Protein AF-B9G1Q5-F1 (afdb_monomer)

Foldseek 3Di:
DKWKADDDDAPVNLVVVVVVVVVVVVVVPPDDDDDDDDDPPVVVVVVVVVVVPPDQCCVVVVVVVVDDDDPVVCVVVDDDDDDGDDDDHGRDGDAQFDDPDDDDDADAAGKIKMKAADPVCLVLQDFDPDPVGNRGGPADPVDGPCVVRVSNPPGDIDIDMHHHDPPDPPDD

Nearest PDB structures (foldseek):
  6f4o-assembly1_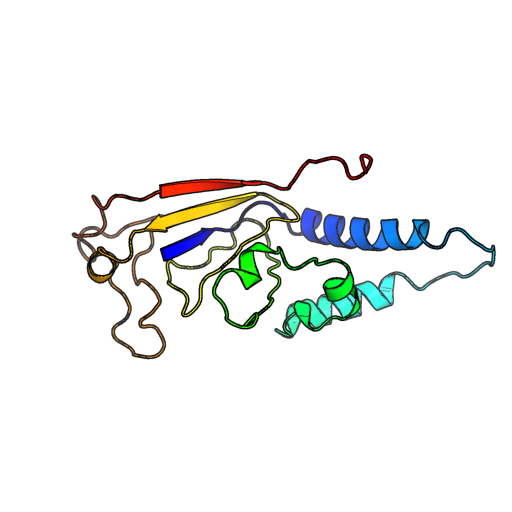A  TM=9.632E-01  e=3.403E-08  Homo sapiens
  7uq3-assembly1_A  TM=9.582E-01  e=1.144E-07  Homo sapiens
  7dyt-assembly1_A  TM=9.587E-01  e=1.220E-07  Homo sapiens
  7dyx-assembly1_A  TM=9.585E-01  e=1.477E-07  Homo sapiens
  6f4s-assembly1_A  TM=9.346E-01  e=1.073E-07  Homo sapiens

pLDDT: mean 70.85, std 20.3, range [29.45, 94.75]

Mean predicted aligned error: 13.71 Å

Organism: Oryza sativa subsp. japonica (NCBI:txid39947)

InterPro domains:
  IPR003347 JmjC domain [PS51184] (58-172)
  IPR041667 Cupin-like domain 8 [PF13621] (58-156)

Secondary structure (DSSP, 8-state):
-EEEE-----HHHHHHHHHHHHHHHHHH--S--------HHHHHHHHHHHHHTT--GGGSHHHHHT-PPPGGGGTTSS-----------TT-EEPSB--SS------SSSEEEEEE--GGGGGGG-B-SSGGGTTBB---SSS--TTT-TTTTT---EEEEEEP----S---

Radius of gyration: 20.05 Å; Cα contacts (8 Å, |Δi|>4): 187; chains: 1; bounding box: 54×40×52 Å

Sequence (172 aa):
MGLIMGGDLLRAELEEAIARVVADRSRGCGGGGGDGAGENGADVEKWMEGLTRKRDLADIKELREDIMVPEYCNAGGGELQKLNAWFGPEGTVTPLHHDLYHNLFAQVLGRKYFRLYSASISNDLYPHRETMLSNISQVDLDNINVNEFPRTGDVEFMDGILEEDVRNPRKT

Solvent-accessible surface area (backbone atoms only — not comparable to full-atom values): 10753 Å² total; per-residue (Å²): 78,48,28,54,32,44,33,46,25,46,68,67,47,48,54,45,48,53,48,48,60,54,51,54,53,67,60,71,68,78,80,79,91,75,95,77,91,84,70,74,64,64,53,54,53,53,51,52,51,44,69,72,64,74,56,62,54,44,71,39,64,78,57,40,74,77,55,80,84,63,72,72,67,53,73,76,80,55,77,88,85,82,72,79,66,87,85,64,42,53,75,39,72,45,74,42,32,52,75,97,63,93,84,84,87,80,49,79,71,33,34,30,40,33,47,31,38,58,70,90,49,47,81,43,43,45,43,39,87,51,80,95,40,42,49,30,37,70,61,48,85,92,65,66,53,54,90,82,43,64,62,46,81,82,59,78,68,48,71,51,74,44,53,43,75,80,74,70,92,85,78,131

Structure (mmCIF, N/CA/C/O backbone):
data_AF-B9G1Q5-F1
#
_entry.id   AF-B9G1Q5-F1
#
loop_
_atom_site.group_PDB
_atom_site.id
_atom_site.type_symbol
_atom_site.label_atom_id
_atom_site.label_alt_id
_atom_site.label_comp_id
_atom_site.label_asym_id
_atom_site.label_entity_id
_atom_site.label_seq_id
_atom_site.pdbx_PDB_ins_code
_atom_site.Cartn_x
_atom_site.Cartn_y
_atom_site.Cartn_z
_atom_site.occupancy
_atom_site.B_iso_or_equiv
_atom_site.auth_seq_id
_atom_site.auth_comp_id
_atom_site.auth_asym_id
_atom_site.auth_atom_id
_atom_site.pdbx_PDB_model_num
ATOM 1 N N . MET A 1 1 ? -6.338 7.285 1.533 1.00 36.12 1 MET A N 1
ATOM 2 C CA . MET A 1 1 ? -5.293 6.718 2.414 1.00 36.12 1 MET A CA 1
ATOM 3 C C . MET A 1 1 ? -5.215 5.229 2.120 1.00 36.12 1 MET A C 1
ATOM 5 O O . MET A 1 1 ? -6.216 4.700 1.649 1.00 36.12 1 MET A O 1
ATOM 9 N N . GLY A 1 2 ? -4.072 4.564 2.304 1.00 31.33 2 GLY A N 1
ATOM 10 C CA . GLY A 1 2 ? -3.901 3.216 1.759 1.00 31.33 2 GLY A CA 1
ATOM 11 C C . GLY A 1 2 ? -2.990 2.275 2.530 1.00 31.33 2 GLY A C 1
ATOM 12 O O . GLY A 1 2 ? -1.873 2.636 2.867 1.00 31.33 2 GLY A O 1
ATOM 13 N N . LEU A 1 3 ? -3.479 1.055 2.748 1.00 36.25 3 LEU A N 1
ATOM 14 C CA . LEU A 1 3 ? -2.719 -0.145 3.098 1.00 36.25 3 LEU A CA 1
ATOM 15 C C . LEU A 1 3 ? -1.925 -0.630 1.878 1.00 36.25 3 LEU A C 1
ATOM 17 O O . LEU A 1 3 ? -2.470 -0.639 0.777 1.00 36.25 3 LEU A O 1
ATOM 21 N N . ILE A 1 4 ? -0.700 -1.116 2.086 1.00 39.34 4 ILE A N 1
ATOM 22 C CA . ILE A 1 4 ? 0.171 -1.702 1.054 1.00 39.34 4 ILE A CA 1
ATOM 23 C C . ILE A 1 4 ? 0.450 -3.184 1.423 1.00 39.34 4 ILE A C 1
ATOM 25 O O . ILE A 1 4 ? 1.434 -3.471 2.100 1.00 39.34 4 ILE A O 1
ATOM 29 N N . MET A 1 5 ? -0.366 -4.166 1.004 1.00 33.84 5 MET A N 1
ATOM 30 C CA . MET A 1 5 ? -0.164 -5.600 1.358 1.00 33.84 5 MET A CA 1
ATOM 31 C C . MET A 1 5 ? 0.569 -6.399 0.286 1.00 33.84 5 MET A C 1
ATOM 33 O O . MET A 1 5 ? 0.146 -6.466 -0.859 1.00 33.84 5 MET A O 1
ATOM 37 N N . GLY A 1 6 ? 1.705 -6.989 0.671 1.00 30.42 6 GLY A N 1
ATOM 38 C CA . GLY A 1 6 ? 2.627 -7.803 -0.139 1.00 30.42 6 GLY A CA 1
ATOM 39 C C . GLY A 1 6 ? 1.981 -9.000 -0.772 1.00 30.42 6 GLY A C 1
ATOM 40 O O . GLY A 1 6 ? 1.489 -9.831 -0.029 1.00 30.42 6 GLY A O 1
ATOM 41 N N . GLY A 1 7 ? 2.115 -9.165 -2.076 1.00 29.45 7 GLY A N 1
ATOM 42 C CA . GLY A 1 7 ? 2.152 -10.496 -2.666 1.00 29.45 7 GLY A CA 1
ATOM 43 C C . GLY A 1 7 ? 3.009 -10.474 -3.935 1.00 29.45 7 GLY A C 1
ATOM 44 O O . GLY A 1 7 ? 3.737 -9.514 -4.194 1.00 29.45 7 GLY A O 1
ATOM 45 N N . ASP A 1 8 ? 2.857 -11.512 -4.739 1.00 33.19 8 ASP A N 1
ATOM 46 C CA . ASP A 1 8 ? 3.828 -12.601 -4.883 1.00 33.19 8 ASP A CA 1
ATOM 47 C C . ASP A 1 8 ? 5.236 -12.243 -5.375 1.00 33.19 8 ASP A C 1
ATOM 49 O O . ASP A 1 8 ? 5.428 -11.928 -6.535 1.00 33.19 8 ASP A O 1
ATOM 53 N N . LEU A 1 9 ? 6.247 -12.434 -4.533 1.00 35.22 9 LEU A N 1
ATOM 54 C CA . LEU A 1 9 ? 7.534 -12.957 -4.989 1.00 35.22 9 LEU A CA 1
ATOM 55 C C . LEU A 1 9 ? 8.032 -13.886 -3.878 1.00 35.22 9 LEU A C 1
ATOM 57 O O . LEU A 1 9 ? 8.504 -13.429 -2.843 1.00 35.22 9 LEU A O 1
ATOM 61 N N . LEU A 1 10 ? 7.913 -15.201 -4.030 1.00 40.81 10 LEU A N 1
ATOM 62 C CA . LEU A 1 10 ? 8.662 -16.172 -3.234 1.00 40.81 10 LEU A CA 1
ATOM 63 C C . LEU A 1 10 ? 10.146 -15.779 -3.248 1.00 40.81 10 LEU A C 1
ATOM 65 O O . LEU A 1 10 ? 10.639 -15.201 -4.210 1.00 40.81 10 LEU A O 1
ATOM 69 N N . ARG A 1 11 ? 10.921 -16.128 -2.217 1.00 44.19 11 ARG A N 1
ATOM 70 C CA . ARG A 1 11 ? 12.378 -15.870 -2.213 1.00 44.19 11 ARG A CA 1
ATOM 71 C C . ARG A 1 11 ? 13.072 -16.408 -3.477 1.00 44.19 11 ARG A C 1
ATOM 73 O O . ARG A 1 11 ? 13.977 -15.766 -3.991 1.00 44.19 11 ARG A O 1
ATOM 80 N N . ALA A 1 12 ? 12.585 -17.537 -3.994 1.00 41.91 12 ALA A N 1
ATOM 81 C CA . ALA A 1 12 ? 13.006 -18.103 -5.271 1.00 41.91 12 ALA A CA 1
ATOM 82 C C . ALA A 1 12 ? 12.587 -17.243 -6.475 1.00 41.91 12 ALA A C 1
ATOM 84 O O . ALA A 1 12 ? 13.364 -17.112 -7.407 1.00 41.91 12 ALA A O 1
ATOM 85 N N . GLU A 1 13 ? 11.409 -16.621 -6.444 1.00 45.44 13 GLU A N 1
ATOM 86 C CA . GLU A 1 13 ? 10.941 -15.710 -7.491 1.00 45.44 13 GLU A CA 1
ATOM 87 C C . GLU A 1 13 ? 11.665 -14.359 -7.426 1.00 45.44 13 GLU A C 1
ATOM 89 O O . GLU A 1 13 ? 11.917 -13.776 -8.467 1.00 45.44 13 GLU A O 1
ATOM 94 N N . LEU A 1 14 ? 12.059 -13.864 -6.244 1.00 48.09 14 LEU A N 1
ATOM 95 C CA . LEU A 1 14 ? 12.927 -12.686 -6.099 1.00 48.09 14 LEU A CA 1
ATOM 96 C C . LEU A 1 14 ? 14.332 -12.970 -6.648 1.00 48.09 14 LEU A C 1
ATOM 98 O O . LEU A 1 14 ? 14.887 -12.156 -7.380 1.00 48.09 14 LEU A O 1
ATOM 102 N N . GLU A 1 15 ? 14.906 -14.127 -6.318 1.00 52.50 15 GLU A N 1
ATOM 103 C CA . GLU A 1 15 ? 16.180 -14.572 -6.889 1.00 52.50 15 GLU A CA 1
ATOM 104 C C . GLU A 1 15 ? 16.059 -14.802 -8.406 1.00 52.50 15 GLU A C 1
ATOM 106 O O . GLU A 1 15 ? 16.955 -14.414 -9.151 1.00 52.50 15 GLU A O 1
ATOM 111 N N . GLU A 1 16 ? 14.937 -15.347 -8.888 1.00 54.66 16 GLU A N 1
ATOM 112 C CA . GLU A 1 16 ? 14.648 -15.530 -10.314 1.00 54.66 16 GLU A CA 1
ATOM 113 C C . GLU A 1 16 ? 14.418 -14.194 -11.029 1.00 54.66 16 GLU A C 1
ATOM 115 O O . GLU A 1 16 ? 14.898 -14.001 -12.140 1.00 54.66 16 GLU A O 1
ATOM 120 N N . ALA A 1 17 ? 13.735 -13.247 -10.398 1.00 53.53 17 ALA A N 1
ATOM 121 C CA . ALA A 1 17 ? 13.523 -11.890 -10.876 1.00 53.53 17 ALA A CA 1
ATOM 122 C C . ALA A 1 17 ? 14.847 -11.149 -11.039 1.00 53.53 17 ALA A C 1
ATOM 124 O O . ALA A 1 17 ? 15.131 -10.602 -12.105 1.00 53.53 17 ALA A O 1
ATOM 125 N N . ILE A 1 18 ? 15.686 -11.193 -10.001 1.00 58.28 18 ILE A N 1
ATOM 126 C CA . ILE A 1 18 ? 17.048 -10.660 -10.038 1.00 58.28 18 ILE A CA 1
ATOM 127 C C . ILE A 1 18 ? 17.838 -11.368 -11.146 1.00 58.28 18 ILE A C 1
ATOM 129 O O . ILE A 1 18 ? 18.454 -10.700 -11.973 1.00 58.28 18 ILE A O 1
ATOM 133 N N . ALA A 1 19 ? 17.769 -12.699 -11.237 1.00 62.91 19 ALA A N 1
ATOM 134 C CA . ALA A 1 19 ? 18.445 -13.460 -12.284 1.00 62.91 19 ALA A CA 1
ATOM 135 C C . ALA A 1 19 ? 17.949 -13.109 -13.699 1.00 62.91 19 ALA A C 1
ATOM 137 O O . ALA A 1 19 ? 18.758 -13.053 -14.622 1.00 62.91 19 ALA A O 1
ATOM 138 N N . ARG A 1 20 ? 16.653 -12.832 -13.887 1.00 59.34 20 ARG A N 1
ATOM 139 C CA . ARG A 1 20 ? 16.057 -12.404 -15.164 1.00 59.34 20 ARG A CA 1
ATOM 140 C C . ARG A 1 20 ? 16.537 -11.009 -15.561 1.00 59.34 20 ARG A C 1
ATOM 142 O O . ARG A 1 20 ? 16.987 -10.837 -16.691 1.00 59.34 20 ARG A O 1
ATOM 149 N N . VAL A 1 21 ? 16.530 -10.052 -14.630 1.00 57.44 21 VAL A N 1
ATOM 150 C CA . VAL A 1 21 ? 17.069 -8.697 -14.848 1.00 57.44 21 VAL A CA 1
ATOM 151 C C . VAL A 1 21 ? 18.561 -8.753 -15.200 1.00 57.44 21 VAL A C 1
ATOM 153 O O . VAL A 1 21 ? 19.011 -8.084 -16.130 1.00 57.44 21 VAL A O 1
ATOM 156 N N . VAL A 1 22 ? 19.335 -9.595 -14.508 1.00 60.75 22 VAL A N 1
ATOM 157 C CA . VAL A 1 22 ? 20.763 -9.806 -14.794 1.00 60.75 22 VAL A CA 1
ATOM 158 C C . VAL A 1 22 ? 20.976 -10.482 -16.159 1.00 60.75 22 VAL A C 1
ATOM 160 O O . VAL A 1 22 ? 21.851 -10.065 -16.916 1.00 60.75 22 VAL A O 1
ATOM 163 N N . ALA A 1 23 ? 20.169 -11.484 -16.522 1.00 57.12 23 ALA A N 1
ATOM 164 C CA . ALA A 1 23 ? 20.302 -12.218 -17.784 1.00 57.12 23 ALA A CA 1
ATOM 165 C C . ALA A 1 23 ? 19.931 -11.385 -19.025 1.00 57.12 23 ALA A C 1
ATOM 167 O O . ALA A 1 23 ? 20.554 -11.542 -20.079 1.00 57.12 23 ALA A O 1
ATOM 168 N N . ASP A 1 24 ? 18.950 -10.485 -18.923 1.00 54.69 24 ASP A N 1
ATOM 169 C CA . ASP A 1 24 ? 18.600 -9.583 -20.025 1.00 54.69 24 ASP A CA 1
ATOM 170 C C . ASP A 1 24 ? 19.697 -8.530 -20.280 1.00 54.69 24 ASP A C 1
ATOM 172 O O . ASP A 1 24 ? 19.945 -8.178 -21.437 1.00 54.69 24 ASP A O 1
ATOM 176 N N . ARG A 1 25 ? 20.479 -8.141 -19.257 1.00 53.62 25 ARG A N 1
ATOM 177 C CA . ARG A 1 25 ? 21.701 -7.326 -19.443 1.00 53.62 25 ARG A CA 1
ATOM 178 C C . ARG A 1 25 ? 22.772 -8.052 -20.252 1.00 53.62 25 ARG A C 1
ATOM 180 O O . ARG A 1 25 ? 23.408 -7.443 -21.110 1.00 53.62 25 ARG A O 1
ATOM 187 N N . SER A 1 26 ? 22.937 -9.359 -20.043 1.00 52.34 26 SER A N 1
ATOM 188 C CA . SER A 1 26 ? 23.895 -10.177 -20.804 1.00 52.34 26 SER A CA 1
ATOM 189 C C . SER A 1 26 ? 23.534 -10.277 -22.292 1.00 52.34 26 SER A C 1
ATOM 191 O O . SER A 1 26 ? 24.400 -10.531 -23.125 1.00 52.34 26 SER A O 1
ATOM 193 N N . ARG A 1 27 ? 22.256 -10.077 -22.640 1.00 52.09 27 ARG A N 1
ATOM 194 C CA . ARG A 1 27 ? 21.752 -10.109 -24.022 1.00 52.09 27 ARG A CA 1
ATOM 195 C C . ARG A 1 27 ? 21.746 -8.735 -24.698 1.00 52.09 27 ARG A C 1
ATOM 197 O O . ARG A 1 27 ? 21.864 -8.678 -25.919 1.00 52.09 27 ARG A O 1
ATOM 204 N N . GLY A 1 28 ? 21.643 -7.647 -23.931 1.00 43.78 28 GLY A N 1
ATOM 205 C CA . GLY A 1 28 ? 21.702 -6.267 -24.435 1.00 43.78 28 GLY A CA 1
ATOM 206 C C . GLY A 1 28 ? 23.090 -5.830 -24.924 1.00 43.78 28 GLY A C 1
ATOM 207 O O . GLY A 1 28 ? 23.190 -4.981 -25.805 1.00 43.78 28 GLY A O 1
ATOM 208 N N . CYS A 1 29 ? 24.161 -6.463 -24.437 1.00 44.44 29 CYS A N 1
ATOM 209 C CA . CYS A 1 29 ? 25.540 -6.236 -24.889 1.00 44.44 29 CYS A CA 1
ATOM 210 C C . CYS A 1 29 ? 25.975 -7.261 -25.956 1.00 44.44 29 CYS A C 1
ATOM 212 O O . CYS A 1 29 ? 27.025 -7.890 -25.861 1.00 44.44 29 CYS A O 1
ATOM 214 N N . GLY A 1 30 ? 25.156 -7.462 -26.990 1.00 41.03 30 GLY A N 1
ATOM 215 C CA . GLY A 1 30 ? 25.465 -8.346 -28.118 1.00 41.03 30 GLY A CA 1
ATOM 216 C C . GLY A 1 30 ? 26.276 -7.655 -29.213 1.00 41.03 30 GLY A C 1
ATOM 217 O O . GLY A 1 30 ? 25.766 -7.437 -30.309 1.00 41.03 30 GLY A O 1
ATOM 218 N N . GLY A 1 31 ? 27.535 -7.319 -28.931 1.00 40.53 31 GLY A N 1
ATOM 219 C CA . GLY A 1 31 ? 28.439 -6.723 -29.914 1.00 40.53 31 GLY A CA 1
ATOM 220 C C . GLY A 1 31 ? 29.914 -6.896 -29.569 1.00 40.53 31 GLY A C 1
ATOM 221 O O . GLY A 1 31 ? 30.572 -5.924 -29.221 1.00 40.53 31 GLY A O 1
ATOM 222 N N . GLY A 1 32 ? 30.438 -8.117 -29.711 1.00 36.50 32 GLY A N 1
ATOM 223 C CA . GLY A 1 32 ? 31.883 -8.384 -29.721 1.00 36.50 32 GLY A CA 1
ATOM 224 C C . GLY A 1 32 ? 32.289 -9.552 -28.828 1.00 36.50 32 GLY A C 1
ATOM 225 O O . GLY A 1 32 ? 32.149 -9.484 -27.615 1.00 36.50 32 GLY A O 1
ATOM 226 N N . GLY A 1 33 ? 32.775 -10.633 -29.443 1.00 43.25 33 GLY A N 1
ATOM 227 C CA . GLY A 1 33 ? 33.230 -11.830 -28.741 1.00 43.25 33 GLY A CA 1
ATOM 228 C C . GLY A 1 33 ? 34.502 -11.614 -27.919 1.00 43.25 33 GLY A C 1
ATOM 229 O O . GLY A 1 33 ? 35.371 -10.826 -28.286 1.00 43.25 33 GLY A O 1
ATOM 230 N N . GLY A 1 34 ? 34.611 -12.377 -26.835 1.00 35.81 34 GLY A N 1
ATOM 231 C CA . GLY A 1 34 ? 35.814 -12.497 -26.022 1.00 35.81 34 GLY A CA 1
ATOM 232 C C . GLY A 1 34 ? 35.548 -13.370 -24.801 1.00 35.81 34 GLY A C 1
ATOM 233 O O . GLY A 1 34 ? 34.654 -13.077 -24.014 1.00 35.81 34 GLY A O 1
ATOM 234 N N . ASP A 1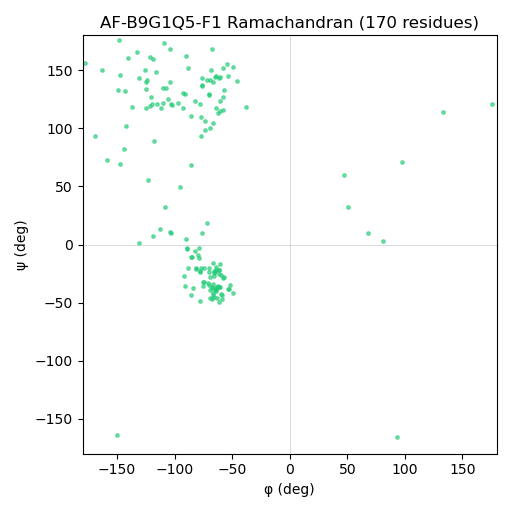 35 ? 36.303 -14.459 -24.689 1.00 44.75 35 ASP A N 1
ATOM 235 C CA . ASP A 1 35 ? 36.269 -15.417 -23.587 1.00 44.75 35 ASP A CA 1
ATOM 236 C C . ASP A 1 35 ? 36.533 -14.738 -22.232 1.00 44.75 35 ASP A C 1
ATOM 238 O O . ASP A 1 35 ? 37.500 -13.991 -22.082 1.00 44.75 35 ASP A O 1
ATOM 242 N N . GLY A 1 36 ? 35.711 -15.031 -21.223 1.00 36.75 36 GLY A N 1
ATOM 243 C CA . GLY A 1 36 ? 35.884 -14.476 -19.881 1.00 36.75 36 GLY A CA 1
ATOM 244 C C . GLY A 1 36 ? 34.984 -15.154 -18.859 1.00 36.75 36 GLY A C 1
ATOM 245 O O . GLY A 1 36 ? 33.823 -14.800 -18.687 1.00 36.75 36 GLY A O 1
ATOM 246 N N . ALA A 1 37 ? 35.524 -16.173 -18.199 1.00 44.06 37 ALA A N 1
ATOM 247 C CA . ALA A 1 37 ? 34.896 -16.843 -17.076 1.00 44.06 37 ALA A CA 1
ATOM 248 C C . ALA A 1 37 ? 34.865 -15.927 -15.838 1.00 44.06 37 ALA A C 1
ATOM 250 O O . ALA A 1 37 ? 35.910 -15.454 -15.403 1.00 44.06 37 ALA A O 1
ATOM 251 N N . GLY A 1 38 ? 33.683 -15.788 -15.227 1.00 45.16 38 GLY A N 1
ATOM 252 C CA . GLY A 1 38 ? 33.536 -15.494 -13.798 1.00 45.16 38 GLY A CA 1
ATOM 253 C C . GLY A 1 38 ? 33.303 -14.035 -13.395 1.00 45.16 38 GLY A C 1
ATOM 254 O O . GLY A 1 38 ? 34.151 -13.467 -12.725 1.00 45.16 38 GLY A O 1
ATOM 255 N N . GLU A 1 39 ? 32.119 -13.476 -13.674 1.00 43.22 39 GLU A N 1
ATOM 256 C CA . GLU A 1 39 ? 31.676 -12.200 -13.062 1.00 43.22 39 GLU A CA 1
ATOM 257 C C . GLU A 1 39 ? 30.251 -12.228 -12.468 1.00 43.22 39 GLU A C 1
ATOM 259 O O . GLU A 1 39 ? 29.815 -11.259 -11.863 1.00 43.22 39 GLU A O 1
ATOM 264 N N . ASN A 1 40 ? 29.526 -13.352 -12.512 1.00 48.88 40 ASN A N 1
ATOM 265 C CA . ASN A 1 40 ? 28.109 -13.353 -12.101 1.00 48.88 40 ASN A CA 1
ATOM 266 C C . ASN A 1 40 ? 27.876 -13.436 -10.577 1.00 48.88 40 ASN A C 1
ATOM 268 O O . ASN A 1 40 ? 26.791 -13.108 -10.109 1.00 48.88 40 ASN A O 1
ATOM 272 N N . GLY A 1 41 ? 28.853 -13.905 -9.791 1.00 43.31 41 GLY A N 1
ATOM 273 C CA . GLY A 1 41 ? 28.678 -14.118 -8.344 1.00 43.31 41 GLY A CA 1
ATOM 274 C C . GLY A 1 41 ? 28.894 -12.862 -7.493 1.00 43.31 41 GLY A C 1
ATOM 275 O O . GLY A 1 41 ? 28.165 -12.637 -6.531 1.00 43.31 41 GLY A O 1
ATOM 276 N N . ALA A 1 42 ? 29.868 -12.029 -7.873 1.00 46.62 42 ALA A N 1
ATOM 277 C CA . ALA A 1 42 ? 30.261 -10.839 -7.115 1.00 46.62 42 ALA A CA 1
ATOM 278 C C . ALA A 1 42 ? 29.201 -9.728 -7.173 1.00 46.62 42 ALA A C 1
ATOM 280 O O . ALA A 1 42 ? 28.986 -9.017 -6.190 1.00 46.62 42 ALA A O 1
ATOM 281 N N . ASP A 1 43 ? 28.497 -9.614 -8.300 1.00 55.12 43 ASP A N 1
ATOM 282 C CA . ASP A 1 43 ? 27.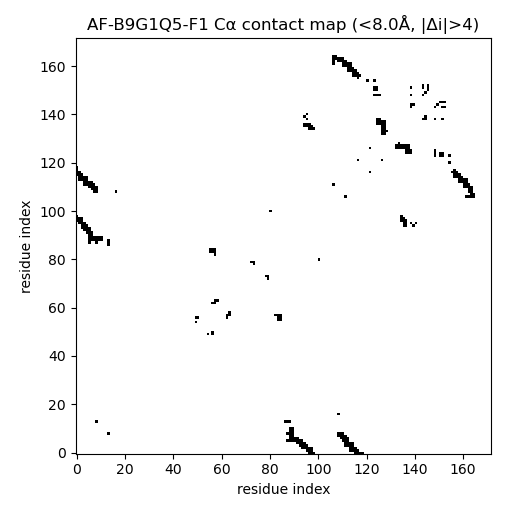404 -8.659 -8.439 1.00 55.12 43 ASP A CA 1
ATOM 283 C C . ASP A 1 43 ? 26.210 -9.062 -7.574 1.00 55.12 43 ASP A C 1
ATOM 285 O O . ASP A 1 43 ? 25.707 -8.231 -6.822 1.00 55.12 43 ASP A O 1
ATOM 289 N N . VAL A 1 44 ? 25.797 -10.334 -7.585 1.00 53.53 44 VAL A N 1
ATOM 290 C CA . VAL A 1 44 ? 24.671 -10.814 -6.761 1.00 53.53 44 VAL A CA 1
ATOM 291 C C . VAL A 1 44 ? 24.932 -10.574 -5.274 1.00 53.53 44 VAL A C 1
ATOM 293 O O . VAL A 1 44 ? 24.051 -10.085 -4.572 1.00 53.53 44 VAL A O 1
ATOM 296 N N . GLU A 1 45 ? 26.145 -10.842 -4.791 1.00 54.75 45 GLU A N 1
ATOM 297 C CA . GLU A 1 45 ? 26.503 -10.621 -3.386 1.00 54.75 45 GLU A CA 1
ATOM 298 C C . GLU A 1 45 ? 26.461 -9.127 -3.010 1.00 54.75 45 GLU A C 1
ATOM 300 O O . GLU A 1 45 ? 25.909 -8.761 -1.972 1.00 54.75 45 GLU A O 1
ATOM 305 N N . LYS A 1 46 ? 26.918 -8.243 -3.906 1.00 56.12 46 LYS A N 1
ATOM 306 C CA . LYS A 1 46 ? 26.842 -6.779 -3.759 1.00 56.12 46 LYS A CA 1
ATOM 307 C C . LYS A 1 46 ? 25.400 -6.248 -3.806 1.00 56.12 46 LYS A C 1
ATOM 309 O O . LYS A 1 46 ? 25.060 -5.332 -3.053 1.00 5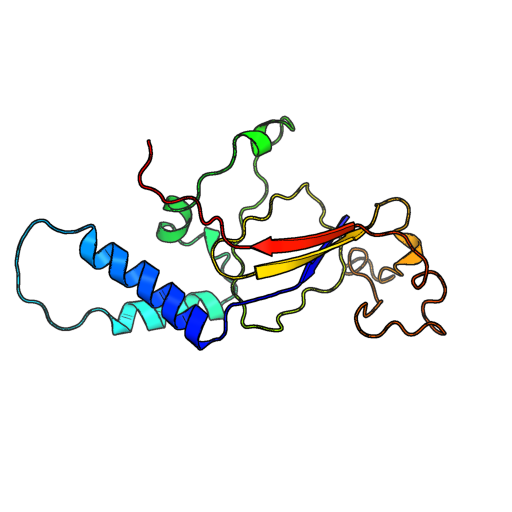6.12 46 LYS A O 1
ATOM 314 N N . TRP A 1 47 ? 24.541 -6.823 -4.649 1.00 54.16 47 TRP A N 1
ATOM 315 C CA . TRP A 1 47 ? 23.104 -6.520 -4.708 1.00 54.16 47 TRP A CA 1
ATOM 316 C C . TRP A 1 47 ? 22.380 -6.968 -3.434 1.00 54.16 47 TRP A C 1
ATOM 318 O O . TRP A 1 47 ? 21.606 -6.200 -2.860 1.00 54.16 47 TRP A O 1
ATOM 328 N N . MET A 1 48 ? 22.687 -8.168 -2.939 1.00 52.81 48 MET A N 1
ATOM 329 C CA . MET A 1 48 ? 22.160 -8.690 -1.675 1.00 52.81 48 MET A CA 1
ATOM 330 C C . MET A 1 48 ? 22.629 -7.850 -0.482 1.00 52.81 48 MET A C 1
ATOM 332 O O . MET A 1 48 ? 21.833 -7.535 0.406 1.00 52.81 48 MET A O 1
ATOM 336 N N . GLU A 1 49 ? 23.884 -7.396 -0.475 1.00 50.91 49 GLU A N 1
ATOM 337 C CA . GLU A 1 49 ? 24.390 -6.467 0.539 1.00 50.91 49 GLU A CA 1
ATOM 338 C C . GLU A 1 49 ? 23.662 -5.107 0.475 1.00 50.91 49 GLU A C 1
ATOM 340 O O . GLU A 1 49 ? 23.339 -4.532 1.517 1.00 50.91 49 GLU A O 1
ATOM 345 N N . GLY A 1 50 ? 23.321 -4.623 -0.729 1.00 50.09 50 GLY A N 1
ATOM 346 C CA . GLY A 1 50 ? 22.506 -3.422 -0.955 1.00 50.09 50 GLY A CA 1
ATOM 347 C C . GLY A 1 50 ? 21.074 -3.536 -0.415 1.00 50.09 50 GLY A C 1
ATOM 348 O O . GLY A 1 50 ? 20.627 -2.641 0.308 1.00 50.09 50 GLY A O 1
ATOM 349 N N . LEU A 1 51 ? 20.403 -4.665 -0.675 1.00 48.94 51 LEU A N 1
ATOM 350 C CA . LEU A 1 51 ? 19.077 -5.004 -0.135 1.00 48.94 51 LEU A CA 1
ATOM 351 C C . LEU A 1 51 ? 19.081 -5.078 1.402 1.00 48.94 51 LEU A C 1
ATOM 353 O O . LEU A 1 51 ? 18.136 -4.644 2.059 1.00 48.94 51 LEU A O 1
ATOM 357 N N . THR A 1 52 ? 20.171 -5.577 1.992 1.00 47.03 52 THR A N 1
ATOM 358 C CA . THR A 1 52 ? 20.291 -5.771 3.448 1.00 47.03 52 THR A CA 1
ATOM 359 C C . THR A 1 52 ? 20.584 -4.462 4.201 1.00 47.03 52 THR A C 1
ATOM 361 O O . THR A 1 52 ? 20.271 -4.338 5.386 1.00 47.03 52 THR A O 1
ATOM 364 N N . ARG A 1 53 ? 21.161 -3.447 3.538 1.00 41.84 53 ARG A N 1
ATOM 365 C CA . ARG A 1 53 ? 21.645 -2.212 4.189 1.00 41.84 53 ARG A CA 1
ATOM 366 C C . ARG A 1 53 ? 20.642 -1.058 4.299 1.00 41.84 53 ARG A C 1
ATOM 368 O O . ARG A 1 53 ? 21.043 0.002 4.776 1.00 41.84 53 ARG A O 1
ATOM 375 N N . LYS A 1 54 ? 19.372 -1.223 3.899 1.00 44.41 54 LYS A N 1
ATOM 376 C CA . LYS A 1 54 ? 18.372 -0.127 3.856 1.00 44.41 54 LYS A CA 1
ATOM 377 C C . LYS A 1 54 ? 18.873 1.125 3.110 1.00 44.41 54 LYS A C 1
ATOM 379 O O . LYS A 1 54 ? 18.530 2.245 3.487 1.00 44.41 54 LYS A O 1
ATOM 384 N N . ARG A 1 55 ? 19.722 0.970 2.087 1.00 45.19 55 ARG A N 1
ATOM 385 C CA . ARG A 1 55 ? 19.900 2.067 1.126 1.00 45.19 55 ARG A CA 1
ATOM 386 C C . ARG A 1 55 ? 18.607 2.179 0.337 1.00 45.19 55 ARG A C 1
ATOM 388 O O . ARG A 1 55 ? 17.997 1.149 0.051 1.00 45.19 55 ARG A O 1
ATOM 395 N N . ASP A 1 56 ? 18.187 3.400 0.028 1.00 53.47 56 ASP A N 1
ATOM 396 C CA . ASP A 1 56 ? 17.098 3.570 -0.919 1.00 53.47 56 ASP A CA 1
ATOM 397 C C . ASP A 1 56 ? 17.585 2.987 -2.244 1.00 53.47 56 ASP A C 1
ATOM 399 O O . ASP A 1 56 ? 18.584 3.426 -2.809 1.00 53.47 56 ASP A O 1
ATOM 403 N N . LEU A 1 57 ? 16.967 1.897 -2.685 1.00 53.00 57 LEU A N 1
ATOM 404 C CA . LEU A 1 57 ? 17.412 1.177 -3.876 1.00 53.00 57 LEU A CA 1
ATOM 405 C C . LEU A 1 57 ? 17.220 2.035 -5.134 1.00 53.00 57 LEU A C 1
ATOM 407 O O . 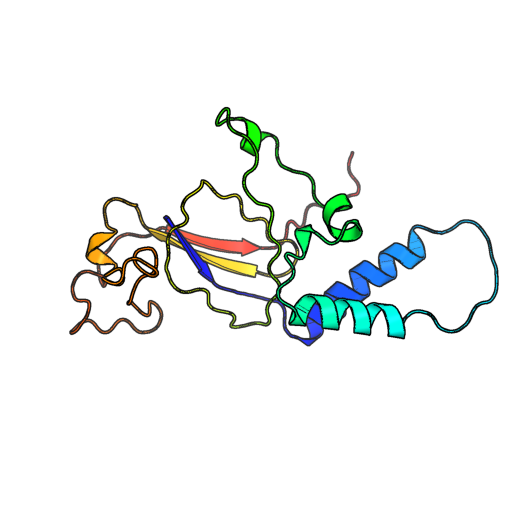LEU A 1 57 ? 17.863 1.774 -6.146 1.00 53.00 57 LEU A O 1
ATOM 411 N N . ALA A 1 58 ? 16.422 3.105 -5.051 1.00 54.84 58 ALA A N 1
ATOM 412 C CA . ALA A 1 58 ? 16.356 4.146 -6.069 1.00 54.84 58 ALA A CA 1
ATOM 413 C C . ALA A 1 58 ? 17.669 4.939 -6.237 1.00 54.84 58 ALA A C 1
ATOM 415 O O . ALA A 1 58 ? 17.873 5.540 -7.292 1.00 54.84 58 ALA A O 1
ATOM 416 N N . ASP A 1 59 ? 18.573 4.912 -5.249 1.00 60.09 59 ASP A N 1
ATOM 417 C CA . ASP A 1 59 ? 19.913 5.510 -5.343 1.00 60.09 59 ASP A CA 1
ATOM 418 C C . ASP A 1 59 ? 20.901 4.616 -6.113 1.00 60.09 59 ASP A C 1
ATOM 420 O O . ASP A 1 59 ? 22.016 5.041 -6.435 1.00 60.09 59 ASP A O 1
ATOM 424 N N . ILE A 1 60 ? 20.519 3.371 -6.427 1.00 71.31 60 ILE A N 1
ATOM 425 C CA . ILE A 1 60 ? 21.269 2.536 -7.367 1.00 71.31 60 ILE A CA 1
ATOM 426 C C . ILE A 1 60 ? 21.002 3.091 -8.763 1.00 71.31 60 ILE A C 1
ATOM 428 O O . ILE A 1 60 ? 19.918 2.920 -9.323 1.00 71.31 60 ILE A O 1
ATOM 432 N N . LYS A 1 61 ? 22.010 3.764 -9.323 1.00 73.69 61 LYS A N 1
ATOM 433 C CA . LYS A 1 61 ? 21.938 4.441 -10.622 1.00 73.69 61 LYS A CA 1
ATOM 434 C C . LYS A 1 61 ? 21.367 3.531 -11.713 1.00 73.69 61 LYS A C 1
ATOM 436 O O . LYS A 1 61 ? 20.530 3.959 -12.497 1.00 73.69 61 LYS A O 1
ATOM 441 N N . GLU A 1 62 ? 21.783 2.274 -11.719 1.00 74.81 62 GLU A N 1
ATOM 442 C CA . GLU A 1 62 ? 21.364 1.282 -12.695 1.00 74.81 62 GLU A CA 1
ATOM 443 C C . GLU A 1 62 ? 19.878 0.913 -12.585 1.00 74.81 62 GLU A C 1
ATOM 445 O O . GLU A 1 62 ? 19.273 0.655 -13.614 1.00 74.81 62 GLU A O 1
ATOM 450 N N . LEU A 1 63 ? 19.280 0.900 -11.384 1.00 73.25 63 LEU A N 1
ATOM 451 C CA . LEU A 1 63 ? 17.822 0.736 -11.234 1.00 73.25 63 LEU A CA 1
ATOM 452 C C . LEU A 1 63 ? 17.084 2.015 -11.606 1.00 73.25 63 LEU A C 1
ATOM 454 O O . LEU A 1 63 ? 15.981 1.976 -12.144 1.00 73.25 63 LEU A O 1
ATOM 458 N N . ARG A 1 64 ? 17.676 3.168 -11.289 1.00 78.56 64 ARG A N 1
ATOM 459 C CA . ARG A 1 64 ? 17.059 4.465 -11.555 1.00 78.56 64 ARG A CA 1
ATOM 460 C C . ARG A 1 64 ? 16.833 4.695 -13.046 1.00 78.56 64 ARG A C 1
ATOM 462 O O . ARG A 1 64 ? 15.825 5.314 -13.393 1.00 78.56 64 ARG A O 1
ATOM 469 N N . GLU A 1 65 ? 17.759 4.231 -13.884 1.00 83.06 65 GLU A N 1
ATOM 470 C CA . GLU A 1 65 ? 17.692 4.306 -15.350 1.00 83.06 65 GLU A CA 1
ATOM 471 C C . GLU A 1 65 ? 16.552 3.452 -15.934 1.00 83.06 65 GLU A C 1
ATOM 473 O O . GLU A 1 65 ? 15.979 3.833 -16.953 1.00 83.06 65 GLU A O 1
ATOM 478 N N . ASP A 1 66 ? 16.147 2.384 -15.241 1.00 82.31 66 ASP A N 1
ATOM 479 C CA . ASP A 1 66 ? 15.039 1.506 -15.642 1.00 82.31 66 ASP A CA 1
ATOM 480 C C . ASP A 1 66 ? 13.653 2.067 -15.243 1.00 82.31 66 ASP A C 1
ATOM 482 O O . ASP A 1 66 ? 12.615 1.510 -15.606 1.00 82.31 66 ASP A O 1
ATOM 486 N N . ILE A 1 67 ? 13.603 3.186 -14.504 1.00 82.94 67 ILE A N 1
ATOM 487 C CA . ILE A 1 67 ? 12.363 3.776 -13.981 1.00 82.94 67 ILE A CA 1
ATOM 488 C C . ILE A 1 67 ? 12.051 5.112 -14.663 1.00 82.94 67 ILE A C 1
ATOM 490 O O . ILE A 1 67 ? 12.737 6.124 -14.479 1.00 82.94 67 ILE A O 1
ATOM 494 N N . MET A 1 68 ? 10.915 5.155 -15.358 1.00 85.56 68 MET A N 1
ATOM 495 C CA . MET A 1 68 ? 10.323 6.393 -15.860 1.00 85.56 68 MET A CA 1
ATOM 496 C C . MET A 1 68 ? 9.344 6.976 -14.835 1.00 85.56 68 MET A C 1
ATOM 498 O O . MET A 1 68 ? 8.448 6.285 -14.359 1.00 85.56 68 MET A O 1
ATOM 502 N N . VAL A 1 69 ? 9.486 8.267 -14.520 1.00 85.50 69 VAL A N 1
ATOM 503 C CA . VAL A 1 69 ? 8.523 8.985 -13.670 1.00 85.50 69 VAL A CA 1
ATOM 504 C C . VAL A 1 69 ? 7.298 9.340 -14.523 1.00 85.50 69 VAL A C 1
ATOM 506 O O . VAL A 1 69 ? 7.467 10.055 -15.512 1.00 85.50 69 VAL A O 1
ATOM 509 N N . PRO A 1 70 ? 6.080 8.881 -14.175 1.00 86.88 70 PRO A N 1
ATOM 5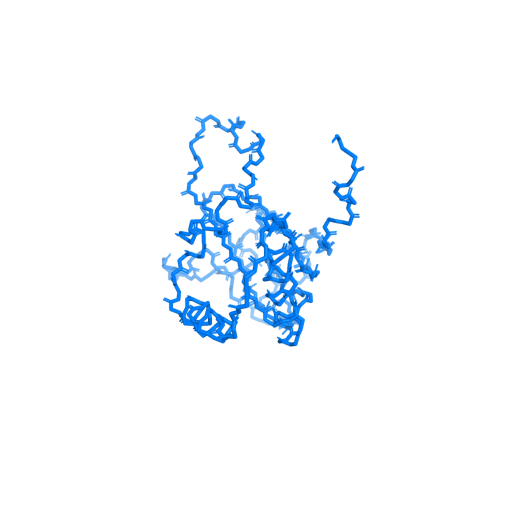10 C CA . PRO A 1 70 ? 4.882 9.201 -14.948 1.00 86.88 70 PRO A CA 1
ATOM 511 C C . PRO A 1 70 ? 4.598 10.705 -14.978 1.00 86.88 70 PRO A C 1
ATOM 513 O O . PRO A 1 70 ? 4.736 11.387 -13.962 1.00 86.88 70 PRO A O 1
ATOM 516 N N . GLU A 1 71 ? 4.108 11.219 -16.110 1.00 85.81 71 GLU A N 1
ATOM 517 C CA . GLU A 1 71 ? 3.795 12.651 -16.269 1.00 85.81 71 GLU A CA 1
ATOM 518 C C . GLU A 1 71 ? 2.783 13.165 -15.233 1.00 85.81 71 GLU A C 1
ATOM 520 O O . GLU A 1 71 ? 2.848 14.325 -14.824 1.00 85.81 71 GLU A O 1
ATOM 525 N N . TYR A 1 72 ? 1.894 12.293 -14.743 1.00 85.44 72 TYR A N 1
ATOM 526 C CA . TYR A 1 72 ? 0.924 12.608 -13.690 1.00 85.44 72 TYR A CA 1
ATOM 527 C C . TYR A 1 72 ? 1.573 13.123 -12.398 1.00 85.44 72 TYR A C 1
ATOM 529 O O . TYR A 1 72 ? 0.958 13.921 -11.694 1.00 85.44 72 TYR A O 1
ATOM 537 N N . CYS A 1 73 ? 2.819 12.733 -12.102 1.00 84.00 73 CYS A N 1
ATOM 538 C CA . CYS A 1 73 ? 3.557 13.241 -10.944 1.00 84.00 73 CYS A CA 1
ATOM 539 C C . CYS A 1 73 ? 3.776 14.760 -11.005 1.00 84.00 73 CYS A C 1
ATOM 541 O O . CYS A 1 73 ? 3.886 15.402 -9.965 1.00 84.00 73 CYS A O 1
ATOM 543 N N . ASN A 1 74 ? 3.788 15.345 -12.205 1.00 82.81 74 ASN A N 1
ATOM 544 C CA . ASN A 1 74 ? 4.001 16.778 -12.405 1.00 82.81 74 ASN A CA 1
ATOM 545 C C . ASN A 1 74 ? 2.702 17.595 -12.298 1.00 82.81 74 ASN A C 1
ATOM 547 O O . ASN A 1 74 ? 2.745 18.822 -12.226 1.00 82.81 74 ASN A O 1
ATOM 551 N N . ALA A 1 75 ? 1.534 16.941 -12.270 1.00 83.94 75 ALA A N 1
ATOM 552 C CA . ALA A 1 75 ? 0.237 17.620 -12.293 1.00 83.94 75 ALA A CA 1
ATOM 553 C C . ALA A 1 75 ? -0.035 18.460 -11.031 1.00 83.94 75 ALA A C 1
ATOM 555 O O . ALA A 1 75 ? -0.804 19.417 -11.080 1.00 83.94 75 ALA A O 1
ATOM 556 N N . GLY A 1 76 ? 0.603 18.125 -9.905 1.00 75.62 76 GLY A N 1
ATOM 557 C CA . GLY A 1 76 ? 0.440 18.833 -8.632 1.00 75.62 76 GLY A CA 1
ATOM 558 C C . GLY A 1 76 ? 1.222 20.147 -8.513 1.00 75.62 76 GLY A C 1
ATOM 559 O O . GLY A 1 76 ? 1.122 20.800 -7.479 1.00 75.62 76 GLY A O 1
ATOM 560 N N . GLY A 1 77 ? 2.021 20.528 -9.520 1.00 73.31 77 GLY A N 1
ATOM 561 C CA . GLY A 1 77 ? 2.837 21.752 -9.494 1.00 73.31 77 GLY A CA 1
ATOM 562 C C . GLY A 1 77 ? 3.995 21.738 -8.486 1.00 73.31 77 GLY A C 1
ATOM 563 O O . GLY A 1 77 ? 4.607 22.776 -8.248 1.00 73.31 77 GLY A O 1
ATOM 564 N N . GLY A 1 78 ? 4.280 20.580 -7.886 1.00 75.12 78 GLY A N 1
ATOM 565 C CA . GLY A 1 78 ? 5.410 20.351 -6.989 1.00 75.12 78 GLY A CA 1
ATOM 566 C C . GLY A 1 78 ? 6.475 19.458 -7.623 1.00 75.12 78 GLY A C 1
ATOM 567 O O . GLY A 1 78 ? 6.285 18.906 -8.704 1.00 75.12 78 GLY A O 1
ATOM 568 N N . GLU A 1 79 ? 7.596 19.304 -6.924 1.00 78.62 79 GLU A N 1
ATOM 569 C CA . GLU A 1 79 ? 8.674 18.401 -7.329 1.00 78.62 79 GLU A CA 1
ATOM 570 C C . GLU A 1 79 ? 8.454 16.988 -6.777 1.00 78.62 79 GLU A C 1
ATOM 572 O O . GLU A 1 79 ? 7.859 16.804 -5.707 1.00 78.62 79 GLU A O 1
ATOM 577 N N . LEU A 1 80 ? 8.975 15.984 -7.488 1.00 80.50 80 LEU A N 1
ATOM 578 C CA . LEU A 1 80 ? 9.006 14.603 -7.014 1.00 80.50 80 LEU A CA 1
ATOM 579 C C . LEU A 1 80 ? 9.766 14.535 -5.683 1.00 80.50 80 LEU A C 1
ATOM 581 O O . LEU A 1 80 ? 10.960 14.810 -5.631 1.00 80.50 80 LEU A O 1
ATOM 585 N N . GLN A 1 81 ? 9.067 14.154 -4.614 1.00 80.06 81 GLN A N 1
ATOM 586 C CA . GLN A 1 81 ? 9.639 14.165 -3.265 1.00 80.06 81 GLN A CA 1
ATOM 587 C C . GLN A 1 81 ? 10.558 12.972 -3.014 1.00 80.06 81 GLN A C 1
ATOM 589 O O . GLN A 1 81 ? 11.655 13.130 -2.486 1.00 80.06 81 GLN A O 1
ATOM 594 N N . LYS A 1 82 ? 10.086 11.768 -3.352 1.00 78.25 82 LYS A N 1
ATOM 595 C CA . LYS A 1 82 ? 10.803 10.511 -3.138 1.00 78.25 82 LYS A CA 1
ATOM 596 C C . LYS A 1 82 ? 10.476 9.523 -4.244 1.00 78.25 82 LYS A C 1
ATOM 598 O O . LYS A 1 82 ? 9.340 9.466 -4.711 1.00 78.25 82 LYS A O 1
ATOM 603 N N . LEU A 1 83 ? 11.470 8.724 -4.598 1.00 81.38 83 LEU A N 1
ATOM 604 C CA . LEU A 1 83 ? 11.318 7.513 -5.383 1.00 81.38 83 LEU A CA 1
ATOM 605 C C . LEU A 1 83 ? 11.871 6.395 -4.511 1.00 81.38 83 LEU A C 1
ATOM 607 O O . LEU A 1 83 ? 13.037 6.468 -4.167 1.00 81.38 83 LEU A O 1
ATOM 611 N N . ASN A 1 84 ? 11.051 5.410 -4.150 1.00 81.69 84 ASN A N 1
ATOM 612 C CA . ASN A 1 84 ? 11.532 4.242 -3.415 1.00 81.69 84 ASN A CA 1
ATOM 613 C C . ASN A 1 84 ? 11.277 2.983 -4.248 1.00 81.69 84 ASN A C 1
ATOM 615 O O . ASN A 1 84 ? 10.396 2.968 -5.111 1.00 81.69 84 ASN A O 1
ATOM 619 N N . ALA A 1 85 ? 12.008 1.917 -3.939 1.00 80.94 85 ALA A N 1
ATOM 620 C CA . ALA A 1 85 ? 11.722 0.577 -4.434 1.00 80.94 85 ALA A CA 1
ATOM 621 C C . ALA A 1 85 ? 11.554 -0.395 -3.261 1.00 80.94 85 ALA A C 1
ATOM 623 O O . ALA A 1 85 ? 12.275 -0.318 -2.263 1.00 80.94 85 ALA A O 1
ATOM 624 N N . TRP A 1 86 ? 10.600 -1.316 -3.390 1.00 81.38 86 TRP A N 1
ATOM 625 C CA . TRP A 1 86 ? 10.257 -2.287 -2.355 1.00 81.38 86 TRP A CA 1
ATOM 626 C C . TRP A 1 86 ? 10.452 -3.699 -2.886 1.00 81.38 86 TRP A C 1
ATOM 628 O O . TRP A 1 86 ? 9.879 -4.070 -3.905 1.00 81.38 86 TRP A O 1
ATOM 638 N N . PHE A 1 87 ? 11.219 -4.489 -2.143 1.00 81.19 87 PHE A N 1
ATOM 639 C CA . PHE A 1 87 ? 11.427 -5.908 -2.391 1.00 81.19 87 PHE A CA 1
ATOM 640 C C . PHE A 1 87 ? 11.060 -6.651 -1.116 1.00 81.19 87 PHE A C 1
ATOM 642 O O . PHE A 1 87 ? 11.458 -6.251 -0.021 1.00 81.19 87 PHE A O 1
ATOM 649 N N . GLY A 1 88 ? 10.296 -7.723 -1.243 1.00 77.62 88 GLY A N 1
ATOM 650 C CA . GLY A 1 88 ? 9.909 -8.530 -0.100 1.00 77.62 88 GLY A CA 1
ATOM 651 C C . GLY A 1 88 ? 9.408 -9.889 -0.551 1.00 77.62 88 GLY A C 1
ATOM 652 O O . GLY A 1 88 ? 8.874 -9.990 -1.656 1.00 77.62 88 GLY A O 1
ATOM 653 N N . PRO A 1 89 ? 9.592 -10.926 0.279 1.00 79.56 89 PRO A N 1
ATOM 654 C CA . PRO A 1 89 ? 9.011 -12.224 0.008 1.00 79.56 89 PRO A CA 1
ATOM 655 C C . PRO A 1 89 ? 7.476 -12.185 0.108 1.00 79.56 89 PRO A C 1
ATOM 657 O O . PRO A 1 89 ? 6.894 -11.241 0.662 1.00 79.56 89 PRO A O 1
ATOM 660 N N . GLU A 1 90 ? 6.828 -13.256 -0.348 1.00 77.00 90 GLU A N 1
ATOM 661 C CA . GLU A 1 90 ? 5.425 -13.556 -0.039 1.00 77.00 90 GLU A CA 1
ATOM 662 C C . GLU A 1 90 ? 5.126 -13.369 1.463 1.00 77.00 90 GLU A C 1
ATOM 664 O O . GLU A 1 90 ? 5.952 -13.674 2.329 1.00 77.00 90 GLU A O 1
ATOM 669 N N . GLY A 1 91 ? 3.946 -12.826 1.772 1.00 76.06 91 GLY A N 1
ATOM 670 C CA . GLY A 1 91 ? 3.510 -12.570 3.146 1.00 76.06 91 GLY A CA 1
ATOM 671 C C . GLY A 1 91 ? 4.075 -11.290 3.768 1.00 76.06 91 GLY A C 1
ATOM 672 O O . GLY A 1 91 ? 3.792 -11.003 4.929 1.00 76.06 91 GLY A O 1
ATOM 673 N N . THR A 1 92 ? 4.851 -10.486 3.028 1.00 81.25 92 THR A N 1
ATOM 674 C CA . THR A 1 92 ? 5.322 -9.184 3.530 1.00 81.25 92 THR A CA 1
ATOM 675 C C . THR A 1 92 ? 4.156 -8.211 3.714 1.00 81.25 92 THR A C 1
ATOM 677 O O . THR A 1 92 ? 3.657 -7.603 2.763 1.00 81.25 92 THR A O 1
ATOM 680 N N . VAL A 1 93 ? 3.763 -7.995 4.963 1.00 82.38 93 VAL A N 1
ATOM 681 C CA . VAL A 1 93 ? 2.706 -7.054 5.342 1.00 82.38 93 VAL A CA 1
ATOM 682 C C . VAL A 1 93 ? 3.301 -5.689 5.672 1.00 82.38 93 VAL A C 1
ATOM 684 O O . VAL A 1 93 ? 4.246 -5.576 6.451 1.00 82.38 93 VAL A O 1
ATOM 687 N N . THR A 1 94 ? 2.741 -4.630 5.086 1.00 82.50 94 THR A N 1
ATOM 688 C CA . THR A 1 94 ? 2.944 -3.263 5.582 1.00 82.50 94 THR A CA 1
ATOM 689 C C . THR A 1 94 ? 1.695 -2.857 6.361 1.00 82.50 94 THR A C 1
ATOM 691 O O . THR A 1 94 ? 0.616 -2.849 5.763 1.00 82.50 94 THR A O 1
ATOM 694 N N . PRO A 1 95 ? 1.811 -2.524 7.663 1.00 85.12 95 PRO A N 1
ATOM 695 C CA . PRO A 1 95 ? 0.668 -2.121 8.476 1.00 85.12 95 PRO A CA 1
ATOM 696 C C . PRO A 1 95 ? -0.111 -0.960 7.859 1.00 85.12 95 PRO A C 1
ATOM 698 O O . PRO A 1 95 ? 0.439 -0.160 7.095 1.00 85.12 95 PRO A O 1
ATOM 701 N N . LEU A 1 96 ? -1.392 -0.848 8.209 1.00 88.69 96 LEU A N 1
ATOM 702 C CA . LEU A 1 96 ? -2.235 0.243 7.735 1.00 88.69 96 LEU A CA 1
ATOM 703 C C . LEU A 1 96 ? -1.653 1.580 8.192 1.00 88.69 96 LEU A C 1
ATOM 705 O O . LEU A 1 96 ? -1.456 1.809 9.382 1.00 88.69 96 LEU A O 1
ATOM 709 N N . HIS A 1 97 ? -1.381 2.463 7.241 1.00 89.38 97 HIS A N 1
ATOM 710 C CA . HIS A 1 97 ? -0.823 3.775 7.517 1.00 89.38 97 HIS A CA 1
ATOM 711 C C . HIS A 1 97 ? -1.304 4.800 6.490 1.00 89.38 97 HIS A C 1
ATOM 713 O O . HIS A 1 97 ? -2.014 4.481 5.531 1.00 89.38 97 HIS A O 1
ATOM 719 N N . HIS A 1 98 ? -0.919 6.054 6.693 1.00 85.75 98 HIS A N 1
ATOM 720 C CA . HIS A 1 98 ? -0.996 7.074 5.664 1.00 85.75 98 HIS A CA 1
ATOM 721 C C . HIS A 1 98 ? 0.357 7.756 5.459 1.00 85.75 98 HIS A C 1
ATOM 723 O O . HIS A 1 98 ? 1.160 7.902 6.384 1.00 85.75 98 HIS A O 1
ATOM 729 N N . ASP A 1 99 ? 0.578 8.196 4.226 1.00 85.50 99 ASP A N 1
ATOM 730 C CA . ASP A 1 99 ? 1.763 8.946 3.833 1.00 85.50 99 ASP A CA 1
ATOM 731 C C . ASP A 1 99 ? 1.545 10.457 3.995 1.00 85.50 99 ASP A C 1
ATOM 733 O O . ASP A 1 99 ? 0.413 10.943 4.082 1.00 85.50 99 ASP A O 1
ATOM 737 N N . LEU A 1 100 ? 2.650 11.207 4.031 1.00 80.25 100 LEU A N 1
ATOM 738 C CA . LEU A 1 100 ? 2.644 12.677 4.019 1.00 80.25 100 LEU A CA 1
ATOM 739 C C . LEU A 1 100 ? 2.407 13.258 2.617 1.00 80.25 100 LEU A C 1
ATOM 741 O O . LEU A 1 100 ? 1.974 14.401 2.495 1.00 80.25 100 LEU A O 1
ATOM 745 N N . TYR A 1 101 ? 2.703 12.485 1.571 1.00 81.94 101 TYR A N 1
ATOM 746 C CA . TYR A 1 101 ? 2.651 12.919 0.177 1.00 81.94 101 TYR A CA 1
ATOM 747 C C . TYR A 1 101 ? 1.688 12.051 -0.635 1.00 81.94 101 TYR A C 1
ATOM 749 O O . TYR A 1 101 ? 1.353 10.932 -0.248 1.00 81.94 101 TYR A O 1
ATOM 757 N N . HIS A 1 102 ? 1.264 12.561 -1.790 1.00 84.19 102 HIS A N 1
ATOM 758 C CA . HIS A 1 102 ? 0.600 11.737 -2.797 1.00 84.19 102 HIS A CA 1
ATOM 759 C C . HIS A 1 102 ? 1.564 10.671 -3.325 1.00 84.19 102 HIS A C 1
ATOM 761 O O . HIS A 1 102 ? 2.764 10.922 -3.441 1.00 84.19 102 HIS A O 1
ATOM 767 N N . ASN A 1 103 ? 1.036 9.490 -3.643 1.00 87.06 103 ASN A N 1
ATOM 768 C CA . ASN A 1 103 ? 1.842 8.328 -3.993 1.00 87.06 103 ASN A CA 1
ATOM 769 C C . ASN A 1 103 ? 1.329 7.685 -5.289 1.00 87.06 103 ASN A C 1
ATOM 771 O O . ASN A 1 103 ? 0.120 7.630 -5.523 1.00 87.06 103 ASN A O 1
ATOM 775 N N . LEU A 1 104 ? 2.257 7.192 -6.107 1.00 87.38 104 LEU A N 1
ATOM 776 C CA . LEU A 1 104 ? 1.992 6.279 -7.211 1.00 87.38 104 LEU A CA 1
ATOM 777 C C . LEU A 1 104 ? 2.774 4.999 -6.942 1.00 87.38 104 LEU A C 1
ATOM 779 O O . LEU A 1 104 ? 3.999 5.024 -6.839 1.00 87.38 104 LEU A O 1
ATOM 783 N N . PHE A 1 105 ? 2.057 3.885 -6.855 1.00 90.25 105 PHE A N 1
ATOM 784 C CA . PHE A 1 105 ? 2.652 2.574 -6.657 1.00 90.25 105 PHE A CA 1
ATOM 785 C C . PHE A 1 105 ? 2.604 1.791 -7.972 1.00 90.25 105 PHE A C 1
ATOM 787 O O . PHE A 1 105 ? 1.533 1.633 -8.556 1.00 90.25 105 PHE A O 1
ATOM 794 N N . ALA A 1 106 ? 3.756 1.300 -8.429 1.00 89.25 106 ALA A N 1
ATOM 795 C CA . ALA A 1 106 ? 3.874 0.475 -9.626 1.00 89.25 106 ALA A CA 1
ATOM 796 C C . ALA A 1 106 ? 4.358 -0.929 -9.244 1.00 89.25 106 ALA A C 1
ATOM 798 O O . ALA A 1 106 ? 5.434 -1.078 -8.664 1.00 89.25 106 ALA A O 1
ATOM 799 N N . GLN A 1 107 ? 3.567 -1.954 -9.574 1.00 89.25 107 GLN A N 1
ATOM 800 C CA . GLN A 1 107 ? 3.954 -3.349 -9.378 1.00 89.25 107 GLN A CA 1
ATOM 801 C C . GLN A 1 107 ? 4.758 -3.823 -10.591 1.00 89.25 107 GLN A C 1
ATOM 803 O O . GLN A 1 107 ? 4.219 -3.940 -11.689 1.00 89.25 107 GLN A O 1
ATOM 808 N N . VAL A 1 108 ? 6.055 -4.064 -10.395 1.00 87.31 108 VAL A N 1
ATOM 809 C CA . VAL A 1 108 ? 6.941 -4.550 -11.467 1.00 87.31 108 VAL A CA 1
ATOM 810 C C . VAL A 1 108 ? 6.880 -6.071 -11.574 1.00 87.31 108 VAL A C 1
ATOM 812 O O . VAL A 1 108 ? 6.806 -6.601 -12.675 1.00 87.31 108 VAL A O 1
ATOM 815 N N . LEU A 1 109 ? 6.904 -6.760 -10.431 1.00 86.69 109 LEU A N 1
ATOM 816 C CA . LEU A 1 109 ? 6.902 -8.218 -10.334 1.00 86.69 109 LEU A CA 1
ATOM 817 C C . LEU A 1 109 ? 6.074 -8.665 -9.136 1.00 86.69 109 LEU A C 1
ATOM 819 O O . LEU A 1 109 ? 6.258 -8.116 -8.053 1.00 86.69 109 LEU A O 1
ATOM 823 N N . GLY A 1 110 ? 5.187 -9.632 -9.313 1.00 86.88 110 GLY A N 1
ATOM 824 C CA . GLY A 1 110 ? 4.259 -10.114 -8.307 1.00 86.88 110 GLY A CA 1
ATOM 825 C C . GLY A 1 110 ? 2.888 -9.464 -8.297 1.00 86.88 110 GLY A C 1
ATOM 826 O O . GLY A 1 110 ? 2.476 -8.770 -9.227 1.00 86.88 110 GLY A O 1
ATOM 827 N N . ARG A 1 111 ? 2.162 -9.695 -7.200 1.00 86.88 111 ARG A N 1
ATOM 828 C CA . ARG A 1 111 ? 0.782 -9.227 -7.015 1.00 86.88 111 ARG A CA 1
ATOM 829 C C . ARG A 1 111 ? 0.551 -8.668 -5.627 1.00 86.88 111 ARG A C 1
ATOM 831 O O . ARG A 1 111 ? 0.602 -9.397 -4.658 1.00 86.88 111 ARG A O 1
ATOM 838 N N . LYS A 1 112 ? 0.208 -7.401 -5.491 1.00 86.62 112 LYS A N 1
ATOM 839 C CA . LYS A 1 112 ? 0.094 -6.725 -4.196 1.00 86.62 112 LYS A CA 1
ATOM 840 C C . LYS A 1 112 ? -1.371 -6.432 -3.890 1.00 86.62 112 LYS A C 1
ATOM 842 O O . LYS A 1 112 ? -2.037 -5.757 -4.668 1.00 86.62 112 LYS A O 1
ATOM 847 N N . TYR A 1 113 ? -1.888 -6.941 -2.775 1.00 90.44 113 TYR A N 1
ATOM 848 C CA . TYR A 1 113 ? -3.218 -6.571 -2.294 1.00 90.44 113 TYR A CA 1
ATOM 849 C C . TYR A 1 113 ? -3.169 -5.171 -1.660 1.00 90.44 113 TYR A C 1
ATOM 851 O O . TYR A 1 113 ? -2.249 -4.820 -0.927 1.00 90.44 113 TYR A O 1
ATOM 859 N N . PHE A 1 114 ? -4.158 -4.337 -1.932 1.00 90.19 114 PHE A N 1
ATOM 860 C CA . PHE A 1 114 ? -4.306 -3.027 -1.312 1.00 90.19 114 PHE A CA 1
ATOM 861 C C . PHE A 1 114 ? -5.686 -2.939 -0.686 1.00 90.19 114 PHE A C 1
ATOM 863 O O . PHE A 1 114 ? -6.673 -3.355 -1.287 1.00 90.19 114 PHE A O 1
ATOM 870 N N . ARG A 1 115 ? -5.752 -2.328 0.497 1.00 91.19 115 ARG A N 1
ATOM 871 C CA . ARG A 1 115 ? -7.002 -1.866 1.102 1.00 91.19 115 ARG A CA 1
ATOM 872 C C . ARG A 1 115 ? -6.891 -0.384 1.418 1.00 91.19 115 ARG A C 1
ATOM 874 O O . ARG A 1 115 ? -6.053 0.052 2.198 1.00 91.19 115 ARG A O 1
ATOM 881 N N . LEU A 1 116 ? -7.730 0.417 0.796 1.00 91.19 116 LEU A N 1
ATOM 882 C CA . LEU A 1 116 ? -7.721 1.860 0.909 1.00 91.19 116 LEU A CA 1
ATOM 883 C C . LEU A 1 116 ? -8.917 2.318 1.730 1.00 91.19 116 LEU A C 1
ATOM 885 O O . LEU A 1 116 ? -10.050 1.902 1.500 1.00 91.19 116 LEU A O 1
ATOM 889 N N . TYR A 1 117 ? -8.649 3.232 2.650 1.00 92.25 117 TYR A N 1
ATOM 890 C CA . TYR A 1 117 ? -9.663 3.872 3.470 1.00 92.25 117 TYR A CA 1
ATOM 891 C C . TYR A 1 117 ? -9.705 5.373 3.180 1.00 92.25 117 TYR A C 1
ATOM 893 O O . TYR A 1 117 ? -8.692 6.013 2.849 1.00 92.25 117 TYR A O 1
ATOM 901 N N . SER A 1 118 ? -10.896 5.955 3.312 1.00 92.56 118 SER A N 1
ATOM 902 C CA . SER A 1 118 ? -11.057 7.405 3.242 1.00 92.56 118 SER A CA 1
ATOM 903 C C . SER A 1 118 ? -10.335 8.081 4.406 1.00 92.56 118 SER A C 1
ATOM 905 O O . SER A 1 118 ? -10.350 7.600 5.537 1.00 92.56 118 SER A O 1
ATOM 907 N N . ALA A 1 119 ? -9.759 9.256 4.152 1.00 89.31 119 ALA A N 1
ATOM 908 C CA . ALA A 1 119 ? -9.186 10.081 5.212 1.00 89.31 119 ALA A CA 1
ATOM 909 C C . ALA A 1 119 ? -10.217 10.492 6.274 1.00 89.31 119 ALA A C 1
ATOM 911 O O . ALA A 1 119 ? -9.859 10.707 7.431 1.00 89.31 119 ALA A O 1
ATOM 912 N N . SER A 1 120 ? -11.498 10.561 5.897 1.00 91.06 120 SER A N 1
ATOM 913 C CA . SER A 1 120 ? -12.587 10.947 6.796 1.00 91.06 120 SER A CA 1
ATOM 914 C C . SER A 1 120 ? -12.804 9.974 7.956 1.00 91.06 120 SER A C 1
ATOM 916 O O . SER A 1 120 ? -13.362 10.385 8.967 1.00 91.06 120 SER A O 1
ATOM 918 N N . ILE A 1 121 ? -12.355 8.719 7.835 1.00 91.25 121 ILE A N 1
ATOM 919 C CA . ILE A 1 121 ? -12.550 7.683 8.861 1.00 91.25 121 ILE A CA 1
ATOM 920 C C . ILE A 1 121 ? -11.284 7.390 9.680 1.00 91.25 121 ILE A C 1
ATOM 922 O O . ILE A 1 121 ? -11.237 6.410 10.414 1.00 91.25 121 ILE A O 1
ATOM 926 N N . SER A 1 122 ? -10.233 8.212 9.568 1.00 90.19 122 SER A N 1
ATOM 927 C CA . SER A 1 122 ? -8.930 7.952 10.211 1.00 90.19 122 SER A CA 1
ATOM 928 C C . SER A 1 122 ? -9.039 7.668 11.720 1.00 90.19 122 SER A C 1
ATOM 930 O O . SER A 1 122 ? -8.401 6.756 12.241 1.00 90.19 122 SER A O 1
ATOM 932 N N . ASN A 1 123 ? -9.934 8.366 12.427 1.00 91.06 123 ASN A N 1
ATOM 933 C CA . ASN A 1 123 ? -10.161 8.154 13.863 1.00 91.06 123 ASN A CA 1
ATOM 934 C C . ASN A 1 123 ? -10.758 6.776 14.204 1.00 91.06 123 ASN A C 1
ATOM 936 O O . ASN A 1 123 ? -10.615 6.303 15.336 1.00 91.06 123 ASN A O 1
ATOM 940 N N . ASP A 1 124 ? -11.421 6.133 13.247 1.00 93.62 124 ASP A N 1
ATOM 941 C CA . ASP A 1 124 ? -12.019 4.800 13.384 1.00 93.62 124 ASP A CA 1
ATOM 942 C C . ASP A 1 124 ? -11.030 3.690 13.013 1.00 93.62 124 ASP A C 1
ATOM 944 O O . ASP A 1 124 ? -11.321 2.511 13.189 1.00 93.62 124 ASP A O 1
ATOM 948 N N . LEU A 1 125 ? -9.829 4.076 12.572 1.00 92.56 125 LEU A N 1
ATOM 949 C CA . LEU A 1 125 ? -8.686 3.205 12.308 1.00 92.56 125 LEU A CA 1
ATOM 950 C C . LEU A 1 125 ? -7.629 3.290 13.420 1.00 92.56 125 LEU A C 1
ATOM 952 O O . LEU A 1 125 ? -6.537 2.760 13.265 1.00 92.56 125 LEU A O 1
ATOM 956 N N . TYR A 1 126 ? -7.936 3.942 14.545 1.00 94.25 126 TYR A N 1
ATOM 957 C CA . TYR A 1 126 ? -7.134 3.919 15.776 1.00 94.25 126 TYR A CA 1
ATOM 958 C C . TYR A 1 126 ? -5.623 4.158 15.565 1.00 94.25 126 TYR A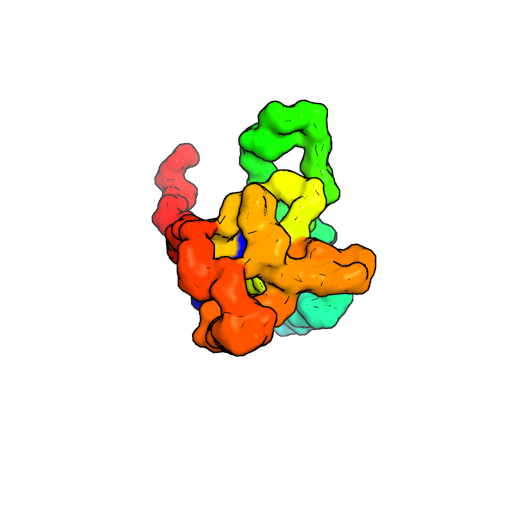 C 1
ATOM 960 O O . TYR A 1 126 ? -4.809 3.303 15.932 1.00 94.25 126 TYR A O 1
ATOM 968 N N . PRO A 1 127 ? -5.213 5.313 15.007 1.00 91.50 127 PRO A N 1
ATOM 969 C CA . PRO A 1 127 ? -3.799 5.643 14.879 1.00 91.50 127 PRO A CA 1
ATOM 970 C C . PRO A 1 127 ? -3.099 5.643 16.242 1.00 91.50 127 PRO A C 1
ATOM 972 O O . PRO A 1 127 ? -3.727 5.904 17.278 1.00 91.50 127 PRO A O 1
ATOM 975 N N . HIS A 1 128 ? -1.796 5.363 16.265 1.00 90.50 128 HIS A N 1
ATOM 976 C CA . HIS A 1 128 ? -1.025 5.475 17.501 1.00 90.50 128 HIS A CA 1
ATOM 977 C C . HIS A 1 128 ? -1.054 6.914 18.037 1.00 90.50 128 HIS A C 1
ATOM 979 O O . HIS A 1 128 ? -1.026 7.893 17.296 1.00 90.50 128 HIS A O 1
ATOM 985 N N . ARG A 1 129 ? -1.088 7.054 19.366 1.00 85.81 129 ARG A N 1
ATOM 986 C CA . ARG A 1 129 ? -1.082 8.375 20.024 1.00 85.81 129 ARG A CA 1
ATOM 987 C C . ARG A 1 129 ? 0.300 9.023 20.047 1.00 85.81 129 ARG A C 1
ATOM 989 O O . ARG A 1 129 ? 0.412 10.229 20.242 1.00 85.81 129 ARG A O 1
ATOM 996 N N . GLU A 1 130 ? 1.345 8.219 19.891 1.00 86.38 130 GLU A N 1
ATOM 997 C CA . GLU A 1 130 ? 2.723 8.689 19.827 1.00 86.38 130 GLU A CA 1
ATOM 998 C C . GLU A 1 130 ? 2.948 9.435 18.514 1.00 86.38 130 GLU A C 1
ATOM 1000 O O . GLU A 1 130 ? 2.657 8.917 17.438 1.00 86.38 130 GLU A O 1
ATOM 1005 N N . THR A 1 131 ? 3.490 10.652 18.589 1.00 76.75 131 THR A N 1
ATOM 1006 C CA . THR A 1 131 ? 3.644 11.544 17.428 1.00 76.75 131 THR A CA 1
ATOM 1007 C C . THR A 1 131 ? 4.378 10.880 16.263 1.00 76.75 131 THR A C 1
ATOM 1009 O O . THR A 1 131 ? 3.966 11.043 15.117 1.00 76.75 131 THR A O 1
ATOM 1012 N N . MET A 1 132 ? 5.402 10.075 16.553 1.00 78.81 132 MET A N 1
ATOM 1013 C CA . MET A 1 132 ? 6.222 9.382 15.551 1.00 78.81 132 MET A CA 1
ATOM 1014 C C . MET A 1 132 ? 5.500 8.247 14.813 1.00 78.81 132 MET A C 1
ATOM 1016 O O . MET A 1 132 ? 5.950 7.857 13.742 1.00 78.81 132 MET A O 1
ATOM 1020 N N . LEU A 1 133 ? 4.413 7.714 15.374 1.00 79.12 133 LEU A N 1
ATOM 1021 C CA . LEU A 1 133 ? 3.644 6.596 14.811 1.00 79.12 133 LEU A CA 1
ATOM 1022 C C . LEU A 1 133 ? 2.198 6.994 14.504 1.00 79.12 133 LEU A C 1
ATOM 1024 O O . LEU A 1 133 ? 1.380 6.148 14.159 1.00 79.12 133 LEU A O 1
ATOM 1028 N N . SER A 1 134 ? 1.875 8.281 14.627 1.00 85.94 134 SER A N 1
ATOM 1029 C CA . SER A 1 134 ? 0.519 8.810 14.461 1.00 85.94 134 SER A CA 1
ATOM 1030 C C . SER A 1 134 ? -0.075 8.575 13.075 1.00 85.94 134 SER A C 1
ATOM 1032 O O . SER A 1 134 ? -1.289 8.640 12.907 1.00 85.94 134 SER A O 1
ATOM 1034 N N . ASN A 1 135 ? 0.766 8.252 12.096 1.00 83.19 135 ASN A N 1
ATOM 1035 C CA . ASN A 1 135 ? 0.340 7.888 10.760 1.00 83.19 135 ASN A CA 1
ATOM 1036 C C . ASN A 1 135 ? 0.074 6.388 10.577 1.00 83.19 135 ASN A C 1
ATOM 1038 O O . ASN A 1 135 ? -0.348 6.006 9.492 1.00 83.19 135 ASN A O 1
ATOM 1042 N N . ILE A 1 136 ? 0.317 5.551 11.590 1.00 86.44 136 ILE A N 1
ATOM 1043 C CA . ILE A 1 136 ? 0.150 4.094 11.563 1.00 86.44 136 ILE A CA 1
ATOM 1044 C C . ILE A 1 136 ? -1.037 3.706 12.453 1.00 86.44 136 ILE A C 1
ATOM 1046 O O . ILE A 1 136 ? -1.188 4.203 13.569 1.00 86.44 136 ILE A O 1
ATOM 1050 N N . SER A 1 137 ? -1.887 2.816 11.950 1.00 91.75 137 SER A N 1
ATOM 1051 C CA . SER A 1 137 ? -3.006 2.210 12.667 1.00 91.75 137 SER A CA 1
ATOM 1052 C C . SER A 1 137 ? -2.527 1.134 13.638 1.00 91.75 137 SER A C 1
ATOM 1054 O O . SER A 1 137 ? -1.625 0.361 13.328 1.00 91.75 137 SER A O 1
ATOM 1056 N N . GLN A 1 138 ? -3.190 1.043 14.789 1.00 93.38 138 GLN A N 1
ATOM 1057 C CA . GLN A 1 138 ? -3.012 -0.062 15.735 1.00 93.38 138 GLN A CA 1
ATOM 1058 C C . GLN A 1 138 ? -3.757 -1.340 15.323 1.00 93.38 138 GLN A C 1
ATOM 1060 O O . GLN A 1 138 ? -3.564 -2.382 15.945 1.00 93.38 138 GLN A O 1
ATOM 1065 N N . VAL A 1 139 ? -4.648 -1.258 14.333 1.00 90.50 139 VAL A N 1
ATOM 1066 C CA . VAL A 1 139 ? -5.557 -2.350 13.991 1.00 90.50 139 VAL A CA 1
ATOM 1067 C C . VAL A 1 139 ? -4.850 -3.361 13.095 1.00 90.50 139 VAL A C 1
ATOM 1069 O O . VAL A 1 139 ? -4.393 -3.026 12.002 1.00 90.50 139 VAL A O 1
ATOM 1072 N N . ASP A 1 140 ? -4.831 -4.618 13.533 1.00 89.38 140 ASP A N 1
ATOM 1073 C CA . ASP A 1 140 ? -4.569 -5.754 12.656 1.00 89.38 140 ASP A CA 1
ATOM 1074 C C . ASP A 1 140 ? -5.834 -6.048 11.837 1.00 89.38 140 ASP A C 1
ATOM 1076 O O . ASP A 1 140 ? -6.860 -6.466 12.376 1.00 89.38 140 ASP A O 1
ATOM 1080 N N . LEU A 1 141 ? -5.778 -5.774 10.533 1.00 86.75 141 LEU A N 1
ATOM 1081 C CA . LEU A 1 141 ? -6.922 -5.933 9.636 1.00 86.75 141 LEU A CA 1
ATOM 1082 C C . LEU A 1 141 ? -7.227 -7.397 9.300 1.00 86.75 141 LEU A C 1
ATOM 1084 O O . LEU A 1 141 ? -8.355 -7.680 8.892 1.00 86.75 141 LEU A O 1
ATOM 1088 N N . ASP A 1 142 ? -6.262 -8.302 9.473 1.00 85.88 142 ASP A N 1
ATOM 1089 C CA . ASP A 1 142 ? -6.455 -9.734 9.228 1.00 85.88 142 ASP A CA 1
ATOM 1090 C C . ASP A 1 142 ? -7.129 -10.412 10.432 1.00 85.88 142 ASP A C 1
ATOM 1092 O O . ASP A 1 142 ? -7.765 -11.459 10.293 1.00 85.88 142 ASP A O 1
ATOM 1096 N N . ASN A 1 143 ? -7.042 -9.792 11.614 1.00 88.12 143 ASN A N 1
ATOM 1097 C CA . ASN A 1 143 ? -7.636 -10.290 12.849 1.00 88.12 143 ASN A CA 1
ATOM 1098 C C . ASN A 1 143 ? -8.093 -9.148 13.778 1.00 88.12 143 ASN A C 1
ATOM 1100 O O . ASN A 1 143 ? -7.529 -8.916 14.851 1.00 88.12 143 ASN A O 1
ATOM 1104 N N . ILE A 1 144 ? -9.143 -8.429 13.367 1.00 89.62 144 ILE A N 1
ATOM 1105 C CA . ILE A 1 144 ? -9.653 -7.265 14.105 1.00 89.62 144 ILE A CA 1
ATOM 1106 C C . ILE A 1 144 ? -10.184 -7.687 15.482 1.00 89.62 144 ILE A C 1
ATOM 1108 O O . ILE A 1 144 ? -11.198 -8.379 15.604 1.00 89.62 144 ILE A O 1
ATOM 1112 N N . ASN A 1 145 ? -9.555 -7.177 16.543 1.00 93.88 145 ASN A N 1
ATOM 1113 C CA . ASN A 1 145 ? -10.085 -7.288 17.898 1.00 93.88 145 ASN A CA 1
ATOM 1114 C C . ASN A 1 145 ? -11.228 -6.284 18.105 1.00 93.88 145 ASN A C 1
ATOM 1116 O O . ASN A 1 145 ? -11.007 -5.139 18.492 1.00 93.88 145 ASN A O 1
ATOM 1120 N N . VAL A 1 146 ? -12.467 -6.719 17.885 1.00 92.19 146 VAL A N 1
ATOM 1121 C CA . VAL A 1 146 ? -13.669 -5.871 18.002 1.00 92.19 146 VAL A CA 1
ATOM 1122 C C . VAL A 1 146 ? -13.901 -5.291 19.402 1.00 92.19 146 VAL A C 1
ATOM 1124 O O . VAL A 1 146 ? -14.573 -4.271 19.531 1.00 92.19 146 VAL A O 1
ATOM 1127 N N . ASN A 1 147 ? -13.341 -5.901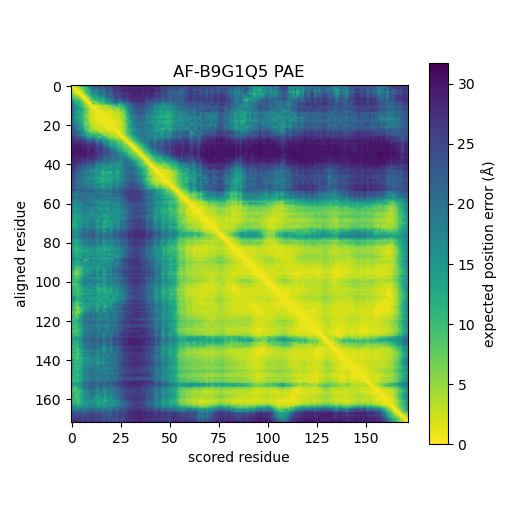 20.452 1.00 94.75 147 ASN A N 1
ATOM 1128 C CA . ASN A 1 147 ? -13.444 -5.359 21.808 1.00 94.75 147 ASN A CA 1
ATOM 1129 C C . ASN A 1 147 ? -12.518 -4.148 22.002 1.00 94.75 147 ASN A C 1
ATOM 1131 O O . ASN A 1 147 ? -12.850 -3.232 22.752 1.00 94.75 147 ASN A O 1
ATOM 1135 N N . GLU A 1 148 ? -11.371 -4.133 21.321 1.00 94.38 148 GLU A N 1
ATOM 1136 C CA . GLU A 1 148 ? -10.392 -3.039 21.373 1.00 94.38 148 GLU A CA 1
ATOM 1137 C C . GLU A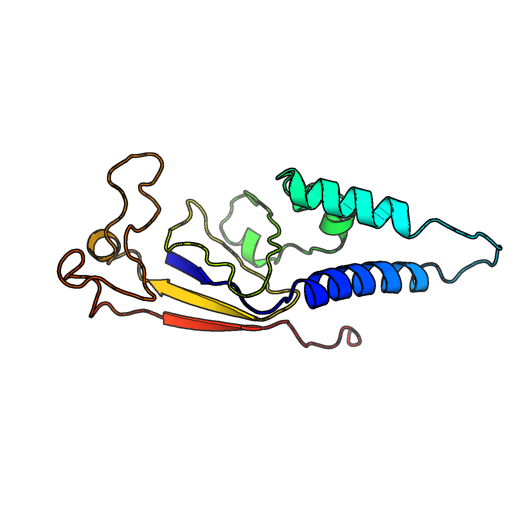 1 148 ? -10.652 -1.977 20.295 1.00 94.38 148 GLU A C 1
ATOM 1139 O O . GLU A 1 148 ? -10.517 -0.778 20.557 1.00 94.38 148 GLU A O 1
ATOM 1144 N N . PHE A 1 149 ? -11.101 -2.400 19.110 1.00 94.75 149 PHE A N 1
ATOM 1145 C CA . PHE A 1 149 ? -11.307 -1.560 17.927 1.00 94.75 149 PHE A CA 1
ATOM 1146 C C . PHE A 1 149 ? -12.754 -1.619 17.397 1.00 94.75 149 PHE A C 1
ATOM 1148 O O . PHE A 1 149 ? -12.981 -1.922 16.223 1.00 94.75 149 PHE A O 1
ATOM 1155 N N . PRO A 1 150 ? -13.771 -1.315 18.229 1.00 94.44 150 PRO A N 1
ATOM 1156 C CA . PRO A 1 150 ? -15.179 -1.508 17.872 1.00 94.44 150 PRO A CA 1
ATOM 1157 C C . PRO A 1 150 ? -15.648 -0.686 16.666 1.00 94.44 150 PRO A C 1
ATOM 1159 O O . PRO A 1 150 ? -16.640 -1.045 16.042 1.00 94.44 150 PRO A O 1
ATOM 1162 N N . ARG A 1 151 ? -14.967 0.417 16.326 1.00 93.44 151 ARG A N 1
ATOM 1163 C CA . ARG A 1 151 ? -15.353 1.272 15.193 1.00 93.44 151 ARG A CA 1
ATOM 1164 C C . ARG A 1 151 ? -14.805 0.799 13.847 1.00 93.44 151 ARG A C 1
ATOM 1166 O O . ARG A 1 151 ? -15.241 1.321 12.834 1.00 93.44 151 ARG A O 1
ATOM 1173 N N . THR A 1 152 ? -13.883 -0.167 13.810 1.00 90.75 152 THR A N 1
ATOM 1174 C CA . THR A 1 152 ? -13.226 -0.583 12.556 1.00 90.75 152 THR A CA 1
ATOM 1175 C C . THR A 1 152 ? -13.977 -1.685 11.800 1.00 90.75 152 THR A C 1
ATOM 1177 O O . THR A 1 152 ? -13.761 -1.850 10.605 1.00 90.75 152 THR A O 1
ATOM 1180 N N . GLY A 1 153 ? -14.858 -2.447 12.457 1.00 82.25 153 GLY A N 1
ATOM 1181 C CA . GLY A 1 153 ? -15.503 -3.616 11.839 1.00 82.25 153 GLY A CA 1
ATOM 1182 C C . GLY A 1 153 ? -16.387 -3.298 10.625 1.00 82.25 153 GLY A C 1
ATOM 1183 O O . GLY A 1 153 ? -16.387 -4.061 9.665 1.00 82.25 153 GLY A O 1
ATOM 1184 N N . ASP A 1 154 ? -17.079 -2.155 10.648 1.00 84.56 154 ASP A N 1
ATOM 1185 C CA . ASP A 1 154 ? -18.112 -1.799 9.661 1.00 84.56 154 ASP A CA 1
ATOM 1186 C C . ASP A 1 154 ? -17.719 -0.614 8.762 1.00 84.56 154 ASP A C 1
ATOM 1188 O O . ASP A 1 154 ? -18.569 -0.025 8.091 1.00 84.56 154 ASP A O 1
ATOM 1192 N N . VAL A 1 155 ? -16.444 -0.208 8.755 1.00 90.56 155 VAL A N 1
ATOM 1193 C CA . VAL A 1 155 ? -16.018 0.924 7.921 1.00 90.56 155 VAL A CA 1
ATOM 1194 C C . VAL A 1 155 ? -15.891 0.529 6.454 1.00 90.56 155 VAL A C 1
ATOM 1196 O O . VAL A 1 155 ? -15.308 -0.500 6.112 1.00 90.56 155 VAL A O 1
ATOM 1199 N N . GLU A 1 156 ? -16.385 1.392 5.571 1.00 92.50 156 GLU A N 1
ATOM 1200 C CA . GLU A 1 156 ? -16.231 1.209 4.131 1.00 92.50 156 GLU A CA 1
ATOM 1201 C C . GLU A 1 156 ? -14.763 1.341 3.701 1.00 92.50 156 GLU A C 1
ATOM 1203 O O . GLU A 1 156 ? -14.024 2.225 4.152 1.00 92.50 156 GLU A O 1
ATOM 1208 N N . PHE A 1 157 ? -14.359 0.473 2.777 1.00 91.81 157 PHE A N 1
ATOM 1209 C CA . PHE A 1 157 ? -13.041 0.479 2.158 1.00 91.81 157 PHE A CA 1
ATOM 1210 C C . PHE A 1 157 ? -13.133 0.165 0.669 1.00 91.81 157 PHE A C 1
ATOM 1212 O O . PHE A 1 157 ? -14.106 -0.413 0.190 1.00 91.81 157 PHE A O 1
ATOM 1219 N N . MET A 1 158 ? -12.083 0.532 -0.056 1.00 92.81 158 MET A N 1
ATOM 1220 C CA . MET A 1 158 ? -11.821 0.028 -1.399 1.00 92.81 158 MET A CA 1
ATOM 1221 C C . MET A 1 158 ? -10.710 -1.002 -1.306 1.00 92.81 158 MET A C 1
ATOM 1223 O O . MET A 1 158 ? -9.740 -0.781 -0.586 1.00 92.81 158 MET A O 1
ATOM 1227 N N . ASP A 1 159 ? -10.802 -2.095 -2.042 1.00 92.50 159 ASP A N 1
ATOM 1228 C CA . ASP A 1 159 ? -9.715 -3.053 -2.140 1.00 92.50 159 ASP A CA 1
ATOM 1229 C C . ASP A 1 159 ? -9.431 -3.453 -3.585 1.00 92.50 159 ASP A C 1
ATOM 1231 O O . ASP A 1 159 ? -10.161 -3.121 -4.521 1.00 92.50 159 ASP A O 1
ATOM 1235 N N . GLY A 1 160 ? -8.282 -4.086 -3.778 1.00 89.06 160 GLY A N 1
ATOM 1236 C CA . GLY A 1 160 ? -7.862 -4.541 -5.088 1.00 89.06 160 GLY A CA 1
ATOM 1237 C C . GLY A 1 160 ? -6.543 -5.281 -5.026 1.00 89.06 160 GLY A C 1
ATOM 1238 O O . GLY A 1 160 ? -5.742 -5.089 -4.114 1.00 89.06 160 GLY A O 1
ATOM 1239 N N . ILE A 1 161 ? -6.322 -6.130 -6.021 1.00 92.00 161 ILE A N 1
ATOM 1240 C CA . ILE A 1 161 ? -5.032 -6.766 -6.261 1.00 92.00 161 ILE A CA 1
ATOM 1241 C C . ILE A 1 161 ? -4.396 -6.026 -7.433 1.00 92.00 161 ILE A C 1
ATOM 1243 O O . ILE A 1 161 ? -4.980 -5.948 -8.512 1.00 92.00 161 ILE A O 1
ATOM 1247 N N . LEU A 1 162 ? -3.219 -5.455 -7.202 1.00 91.50 162 LEU A N 1
ATOM 1248 C CA . LEU A 1 162 ? -2.390 -4.861 -8.237 1.00 91.50 162 LEU A CA 1
ATOM 1249 C C . LEU A 1 162 ? -1.412 -5.920 -8.736 1.00 91.50 162 LEU A C 1
ATOM 1251 O O . LEU A 1 162 ? -0.588 -6.405 -7.966 1.00 91.50 162 LEU A O 1
ATOM 1255 N N . GLU A 1 163 ? -1.506 -6.276 -10.008 1.00 90.44 163 GLU A N 1
ATOM 1256 C CA . GLU A 1 163 ? -0.638 -7.263 -10.652 1.00 90.44 163 GLU A CA 1
ATOM 1257 C C . GLU A 1 163 ? 0.411 -6.572 -11.534 1.00 90.44 163 GLU A C 1
ATOM 1259 O O . GLU A 1 163 ? 0.324 -5.369 -11.796 1.00 90.44 163 GLU A O 1
ATOM 1264 N N . GLU A 1 164 ? 1.403 -7.337 -11.989 1.00 88.38 164 GLU A N 1
ATOM 1265 C CA . GLU A 1 164 ? 2.397 -6.889 -12.968 1.00 88.38 164 GLU A CA 1
ATOM 1266 C C . GLU A 1 164 ? 1.742 -6.330 -14.240 1.00 88.38 164 GLU A C 1
ATOM 1268 O O . GLU A 1 164 ? 0.730 -6.846 -14.729 1.00 88.38 164 GLU A O 1
ATOM 1273 N N . ASP A 1 165 ? 2.358 -5.312 -14.843 1.00 74.06 165 ASP A N 1
ATOM 1274 C CA . ASP A 1 165 ? 1.930 -4.843 -16.159 1.00 74.06 165 ASP A CA 1
ATOM 1275 C C . ASP A 1 165 ? 2.364 -5.833 -17.252 1.00 74.06 165 ASP A C 1
ATOM 1277 O O . ASP A 1 165 ? 3.495 -5.815 -17.735 1.00 74.06 165 ASP A O 1
ATOM 1281 N N . VAL A 1 166 ? 1.441 -6.694 -17.684 1.00 59.78 166 VAL A N 1
ATOM 1282 C CA . VAL A 1 166 ? 1.686 -7.713 -18.721 1.00 59.78 166 VAL A CA 1
ATOM 1283 C C . VAL A 1 166 ? 1.716 -7.136 -20.151 1.00 59.78 166 VAL A C 1
ATOM 1285 O O . VAL A 1 166 ? 1.707 -7.883 -21.139 1.00 59.78 166 VAL A O 1
ATOM 1288 N N . ARG A 1 167 ? 1.730 -5.804 -20.324 1.00 55.19 167 ARG A N 1
ATOM 1289 C CA . ARG A 1 167 ? 1.826 -5.178 -21.652 1.00 55.19 167 ARG A CA 1
ATOM 1290 C C . ARG A 1 167 ? 3.217 -5.404 -22.259 1.00 55.19 167 ARG A C 1
ATOM 1292 O O . ARG A 1 167 ? 4.184 -4.713 -21.976 1.00 55.19 167 ARG A O 1
ATOM 1299 N N . ASN A 1 168 ? 3.267 -6.390 -23.156 1.00 41.00 168 ASN A N 1
ATOM 1300 C CA . ASN A 1 168 ? 4.387 -6.785 -24.014 1.00 41.00 168 ASN A CA 1
ATOM 1301 C C . ASN A 1 168 ? 5.200 -5.575 -24.554 1.00 41.00 168 ASN A C 1
ATOM 1303 O O . ASN A 1 168 ? 4.657 -4.810 -25.358 1.00 41.00 168 ASN A O 1
ATOM 1307 N N . PRO A 1 169 ? 6.503 -5.435 -24.234 1.00 45.69 169 PRO A N 1
ATOM 1308 C CA . PRO A 1 169 ? 7.329 -4.272 -24.595 1.00 45.69 169 PRO A CA 1
ATOM 1309 C C . PRO A 1 169 ? 7.697 -4.171 -26.093 1.00 45.69 169 PRO A C 1
ATOM 1311 O O . PRO A 1 169 ? 8.620 -3.460 -26.470 1.00 45.69 169 PRO A O 1
ATOM 1314 N N . ARG A 1 170 ? 6.983 -4.866 -26.992 1.00 39.06 170 ARG A N 1
ATOM 1315 C CA . ARG A 1 170 ? 7.243 -4.885 -28.447 1.00 39.06 170 ARG A CA 1
ATOM 1316 C C . ARG A 1 170 ? 6.215 -4.125 -29.291 1.00 39.06 170 ARG A C 1
ATOM 1318 O O . ARG A 1 170 ? 5.940 -4.525 -30.423 1.00 39.06 170 ARG A O 1
ATOM 1325 N N . LYS A 1 171 ? 5.631 -3.043 -28.777 1.00 33.88 171 LYS A N 1
ATOM 1326 C CA . LYS A 1 171 ? 4.853 -2.105 -29.605 1.00 33.88 171 LYS A CA 1
ATOM 1327 C C . LYS A 1 171 ? 5.025 -0.659 -29.150 1.00 33.88 171 LYS A C 1
ATOM 1329 O O . LYS A 1 171 ? 4.140 -0.131 -28.489 1.00 33.88 171 LYS A O 1
ATOM 1334 N N . THR A 1 172 ? 6.111 -0.042 -29.599 1.00 37.34 172 THR A N 1
ATOM 1335 C CA . THR A 1 172 ? 6.163 1.328 -30.139 1.00 37.34 172 THR A CA 1
ATOM 1336 C C . THR A 1 172 ? 7.369 1.418 -31.052 1.00 37.34 172 THR A C 1
ATOM 1338 O O . THR A 1 172 ? 8.444 0.971 -30.595 1.00 37.34 172 THR A O 1
#